Protein AF-A0AA36DSR5-F1 (afdb_monomer_lite)

Radius of gyration: 17.48 Å; chains: 1; bounding box: 38×32×53 Å

Sequence (166 aa):
MTHETSGTIFGYENLKGHHVIKYGSPFKEAVLNDILRAY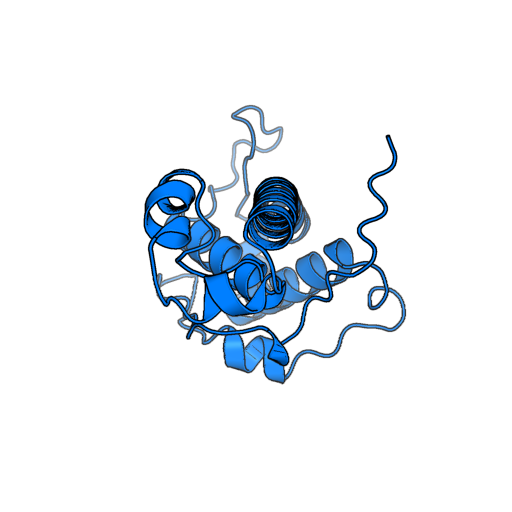APTNRVKHKTCLVITEFIRTVFKQICAPDPSDIWNYAYRTSNISRKQDLIDLPESLTITLTDFALDALDLGHYDLQGYRLDALRNSRDSFWLSLGESDEERDKKFNILLEKKSYWSSQIGICISEAL

pLDDT: mean 88.67, std 12.19, range [32.06, 97.5]

Organism: Cylicocyclus nassatus (NCBI:txid53992)

Foldseek 3Di:
DPPPPPDFAQALVLAPDFFWDDDDPQFAIDTLSVLRVPDDDDPVCRVPRLSSLLVSLLVNLLVGGPPHSCVCVLEALDPDPDDPCPRRHYDDPVVLVSSLLRRCSSRNLNDPCLDPVNLVVLLPDPDPVLVVQDDDPVSSVVSSVVSNVVSVVSSVSSSVSNRSSD

Secondary structure (DSSP, 8-state):
-----TT----GGG--S--EE--BTTB--EEHHHHHHH----TTTTT-HHHHHHHHHHHHHHHHB-S-GGGGGGEE--SSS--S-TTSEEPPHHHHHHHHHHHHHTTT---TT-SGGGHHHHHTS--HHHHTT-SSHHHHHHHHHHHHHHHHHHHHHHHHHHHHH-

Structure (mmCIF, N/CA/C/O backbone):
data_AF-A0AA36DSR5-F1
#
_entry.id   AF-A0AA36DSR5-F1
#
loop_
_atom_site.group_PDB
_atom_site.id
_atom_site.type_symbol
_atom_site.label_atom_id
_atom_site.label_alt_id
_atom_site.label_comp_id
_atom_site.label_asym_id
_atom_site.label_entity_id
_atom_site.label_seq_id
_atom_site.pdbx_PDB_ins_code
_atom_site.Cartn_x
_atom_site.Cartn_y
_atom_site.Cartn_z
_atom_site.occupancy
_atom_site.B_iso_or_equiv
_atom_site.auth_seq_id
_atom_site.auth_comp_id
_atom_site.auth_asym_id
_atom_site.auth_atom_id
_atom_site.pdbx_PDB_model_num
ATOM 1 N N . MET A 1 1 ? 14.579 19.969 -1.063 1.00 32.06 1 MET A N 1
ATOM 2 C CA . MET A 1 1 ? 14.060 19.359 -2.304 1.00 32.06 1 MET A CA 1
ATOM 3 C C . MET A 1 1 ? 12.613 18.983 -2.071 1.00 32.06 1 MET A C 1
ATOM 5 O O . MET A 1 1 ? 12.336 18.068 -1.310 1.00 32.06 1 MET A O 1
ATOM 9 N N . THR A 1 2 ? 11.693 19.749 -2.640 1.00 32.19 2 THR A N 1
ATOM 10 C CA . THR A 1 2 ? 10.273 19.404 -2.710 1.00 32.19 2 THR A CA 1
ATOM 11 C C . THR A 1 2 ? 10.127 18.262 -3.708 1.00 32.19 2 THR A C 1
ATOM 13 O O . THR A 1 2 ? 10.221 18.482 -4.912 1.00 32.19 2 THR A O 1
ATOM 16 N N . HIS A 1 3 ? 9.967 17.032 -3.220 1.00 40.22 3 HIS A N 1
ATOM 17 C CA . HIS A 1 3 ? 9.492 15.937 -4.059 1.00 40.22 3 HIS A CA 1
ATOM 18 C C . HIS A 1 3 ? 8.031 16.237 -4.401 1.00 40.22 3 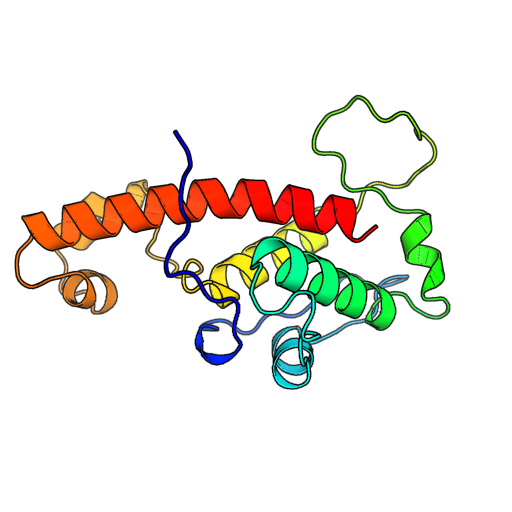HIS A C 1
ATOM 20 O O . HIS A 1 3 ? 7.124 15.881 -3.654 1.00 40.22 3 HIS A O 1
ATOM 26 N N . GLU A 1 4 ? 7.796 16.950 -5.501 1.00 37.56 4 GLU A N 1
ATOM 27 C CA . GLU A 1 4 ? 6.497 16.910 -6.160 1.00 37.56 4 GLU A CA 1
ATOM 28 C C . GLU A 1 4 ? 6.280 15.466 -6.619 1.00 37.56 4 GLU A C 1
ATOM 30 O O . GLU A 1 4 ? 6.853 15.005 -7.605 1.00 37.56 4 GLU A O 1
ATOM 35 N N . THR A 1 5 ? 5.479 14.714 -5.866 1.00 48.78 5 THR A N 1
ATOM 36 C CA . THR A 1 5 ? 4.990 13.377 -6.224 1.00 48.78 5 THR A CA 1
ATOM 37 C C . THR A 1 5 ? 3.919 13.477 -7.308 1.00 48.78 5 THR A C 1
ATOM 39 O O . THR A 1 5 ? 2.813 12.953 -7.192 1.00 48.78 5 THR A O 1
ATOM 42 N N . SER A 1 6 ? 4.251 14.162 -8.397 1.00 47.12 6 SER A N 1
ATOM 43 C CA . SER A 1 6 ? 3.446 14.195 -9.607 1.00 47.12 6 SER A CA 1
ATOM 44 C C . SER A 1 6 ? 3.384 12.773 -10.175 1.00 47.12 6 SER A C 1
ATOM 46 O O . SER A 1 6 ? 4.386 12.229 -10.647 1.00 47.12 6 SER A O 1
ATOM 48 N N . GLY A 1 7 ? 2.209 12.146 -10.082 1.00 62.25 7 GLY A N 1
ATOM 49 C CA . GLY A 1 7 ? 1.856 10.967 -10.878 1.00 62.25 7 GLY A CA 1
ATOM 50 C C . GLY A 1 7 ? 1.531 9.669 -10.137 1.00 62.25 7 GLY A C 1
ATOM 51 O O . GLY A 1 7 ? 1.245 8.692 -10.816 1.00 62.25 7 GLY A O 1
ATOM 52 N N . THR A 1 8 ? 1.547 9.612 -8.801 1.00 75.00 8 THR A N 1
ATOM 53 C CA . THR A 1 8 ? 1.111 8.399 -8.078 1.00 75.00 8 THR A CA 1
ATOM 54 C C . THR A 1 8 ? -0.291 8.601 -7.500 1.00 75.00 8 THR A C 1
ATOM 56 O O . THR A 1 8 ? -0.473 9.305 -6.503 1.00 75.00 8 THR A O 1
ATOM 59 N N . ILE A 1 9 ? -1.283 8.005 -8.163 1.00 88.75 9 ILE A N 1
ATOM 60 C CA . ILE A 1 9 ? -2.694 8.035 -7.765 1.00 88.75 9 ILE A CA 1
ATOM 61 C C . ILE A 1 9 ? -2.982 6.759 -6.976 1.00 88.75 9 ILE A C 1
ATOM 63 O O . ILE A 1 9 ? -2.631 5.675 -7.421 1.00 88.75 9 ILE A O 1
ATOM 67 N N . PHE A 1 10 ? -3.590 6.895 -5.800 1.00 93.81 10 PHE A N 1
ATOM 68 C CA . PHE A 1 10 ? -4.062 5.754 -5.019 1.00 93.81 10 PHE A CA 1
ATOM 69 C C . PHE A 1 10 ? -5.407 5.288 -5.579 1.00 93.81 10 PHE A C 1
ATOM 71 O O . PHE A 1 10 ? -6.365 6.066 -5.557 1.00 93.81 10 PHE A O 1
ATOM 78 N N . GLY A 1 11 ? -5.481 4.056 -6.079 1.00 94.12 11 GLY A N 1
ATOM 79 C CA . GLY A 1 11 ? -6.639 3.597 -6.841 1.00 94.12 11 GLY A CA 1
ATOM 80 C C . GLY A 1 11 ? -6.781 2.081 -6.913 1.00 94.12 11 GLY A C 1
ATOM 81 O O . GLY A 1 11 ? -5.816 1.331 -6.772 1.00 94.12 11 GLY A O 1
ATOM 82 N N . TYR A 1 12 ? -8.021 1.635 -7.119 1.00 94.19 12 TYR A N 1
ATOM 83 C CA . TYR A 1 12 ? -8.374 0.217 -7.241 1.00 94.19 12 TYR A CA 1
ATOM 84 C C . TYR A 1 12 ? -7.783 -0.405 -8.514 1.00 94.19 12 TYR A C 1
ATOM 86 O O . TYR A 1 12 ? -7.383 -1.564 -8.517 1.00 94.19 12 TYR A O 1
ATOM 94 N N . GLU A 1 13 ? -7.704 0.376 -9.587 1.00 93.50 13 GLU A N 1
ATOM 95 C CA . GLU A 1 13 ? -7.166 -0.004 -10.892 1.00 93.50 13 GLU A CA 1
ATOM 96 C C . GLU A 1 13 ? -5.687 -0.407 -10.865 1.00 93.50 13 GLU A C 1
ATOM 98 O O . GLU A 1 13 ? -5.237 -1.110 -11.767 1.00 93.50 13 GLU A O 1
ATOM 103 N N . ASN A 1 14 ? -4.953 0.002 -9.829 1.00 93.88 14 ASN A N 1
ATOM 104 C CA . ASN A 1 14 ? -3.540 -0.327 -9.663 1.00 93.88 14 ASN A CA 1
ATOM 105 C C . ASN A 1 14 ? -3.317 -1.677 -8.971 1.00 93.88 14 ASN A C 1
ATOM 107 O O . ASN A 1 14 ? -2.210 -2.208 -9.028 1.00 93.88 14 ASN A O 1
ATOM 111 N N . LEU A 1 15 ? -4.344 -2.228 -8.311 1.00 93.56 15 LEU A N 1
ATOM 112 C CA . LEU A 1 15 ? -4.213 -3.451 -7.524 1.00 93.56 15 LEU A CA 1
ATOM 113 C C . LEU A 1 15 ? -3.888 -4.652 -8.418 1.00 93.56 15 LEU A C 1
ATOM 115 O O . LEU A 1 15 ? -4.650 -4.998 -9.323 1.00 93.56 15 LEU A O 1
ATOM 119 N N . LYS A 1 16 ? -2.784 -5.334 -8.108 1.00 87.56 16 LYS A N 1
ATOM 120 C CA . LYS A 1 16 ? -2.339 -6.573 -8.767 1.00 87.56 16 LYS A CA 1
ATOM 121 C C . LYS A 1 16 ? -2.546 -7.792 -7.871 1.00 87.56 16 LYS A C 1
ATOM 123 O O . LYS A 1 16 ? -2.659 -8.910 -8.371 1.00 87.56 16 LYS A O 1
ATOM 128 N N . GLY A 1 17 ? -2.595 -7.584 -6.557 1.00 89.31 17 GLY A N 1
ATOM 129 C CA . GLY A 1 17 ? -2.788 -8.611 -5.542 1.00 89.31 17 GLY A CA 1
ATOM 130 C C . GLY A 1 17 ? -4.207 -8.668 -4.977 1.00 89.31 17 GLY A C 1
ATOM 131 O O . GLY A 1 17 ? -4.998 -7.725 -5.066 1.00 89.31 17 GLY A O 1
ATOM 132 N N . HIS A 1 18 ? -4.516 -9.798 -4.343 1.00 92.56 18 HIS A N 1
ATOM 133 C CA . HIS A 1 18 ? -5.690 -9.951 -3.491 1.00 92.56 18 HIS A CA 1
ATOM 134 C C . HIS A 1 18 ? -5.262 -9.812 -2.029 1.00 92.56 18 HIS A C 1
ATOM 136 O O . HIS A 1 18 ? -4.541 -10.662 -1.507 1.00 92.56 18 HIS A O 1
ATOM 142 N N . HIS A 1 19 ? -5.694 -8.734 -1.379 1.00 94.50 19 HIS A N 1
ATOM 143 C CA . HIS A 1 19 ? -5.243 -8.348 -0.046 1.00 94.50 19 HIS A CA 1
ATOM 144 C C . HIS A 1 19 ? -6.357 -8.569 0.972 1.00 94.50 19 HIS A C 1
ATOM 146 O O . HIS A 1 19 ? -7.443 -7.992 0.865 1.00 94.50 19 HIS A O 1
ATOM 152 N N . VAL A 1 20 ? -6.086 -9.405 1.975 1.00 94.62 20 VAL A N 1
ATOM 153 C CA . VAL A 1 20 ? -7.066 -9.793 2.996 1.00 94.62 20 VAL A CA 1
ATOM 154 C C . VAL A 1 20 ? -6.458 -9.644 4.380 1.00 94.62 20 VAL A C 1
ATOM 156 O O . VAL A 1 20 ? -5.374 -10.155 4.650 1.00 94.62 20 VAL A O 1
ATOM 159 N N . ILE A 1 21 ? -7.184 -8.988 5.277 1.00 92.88 21 ILE A N 1
ATOM 160 C CA . ILE A 1 21 ? -6.857 -8.953 6.700 1.00 92.88 21 ILE A CA 1
ATOM 161 C C . ILE A 1 21 ? -7.400 -10.225 7.339 1.00 92.88 21 ILE A C 1
ATOM 163 O O . ILE A 1 21 ? -8.603 -10.459 7.299 1.00 92.88 21 ILE A O 1
ATOM 167 N N . LYS A 1 22 ? -6.526 -11.028 7.954 1.00 87.31 22 LYS A N 1
ATOM 168 C CA . LYS A 1 22 ? -6.886 -12.233 8.720 1.00 87.31 22 LYS A CA 1
ATOM 169 C C . LYS A 1 22 ? -6.086 -12.270 10.016 1.00 87.31 22 LYS A C 1
ATOM 171 O O . LYS A 1 22 ? -4.983 -12.803 10.042 1.00 87.31 22 LYS A O 1
ATOM 176 N N . TYR A 1 23 ? -6.617 -11.653 11.069 1.00 81.94 23 TYR A N 1
ATOM 177 C CA . TYR A 1 23 ? -5.908 -11.545 12.350 1.00 81.94 23 TYR A CA 1
ATOM 178 C C . TYR A 1 23 ? -6.685 -12.142 13.530 1.00 81.94 23 TYR A C 1
ATOM 180 O O . TYR A 1 23 ? -6.093 -12.780 14.395 1.00 81.94 23 TYR A O 1
ATOM 188 N N . GLY A 1 24 ? -8.014 -12.001 13.537 1.00 81.38 24 GLY A N 1
ATOM 189 C CA . GLY A 1 24 ? -8.848 -12.415 14.663 1.00 81.38 24 GLY A CA 1
ATOM 190 C C . GLY A 1 24 ? -9.076 -11.272 15.652 1.00 81.38 24 GLY A C 1
ATOM 191 O O . GLY A 1 24 ? -8.577 -10.163 15.471 1.00 81.38 24 GLY A O 1
ATOM 192 N N . SER A 1 25 ? -9.882 -11.536 16.683 1.00 79.81 25 SER A N 1
ATOM 193 C CA . SER A 1 25 ? -10.385 -10.513 17.613 1.00 79.81 25 SER A CA 1
ATOM 194 C C . SER A 1 25 ? -9.279 -9.574 18.137 1.00 79.81 25 SER A C 1
ATOM 196 O O . SER A 1 25 ? -8.246 -10.073 18.583 1.00 79.81 25 SER A O 1
ATOM 198 N N . PRO A 1 26 ? -9.483 -8.239 18.135 1.00 88.12 26 PRO A N 1
ATOM 199 C CA . PRO A 1 26 ? -10.719 -7.524 17.777 1.00 88.12 26 PRO A CA 1
ATOM 200 C C . PRO A 1 26 ? -10.867 -7.224 16.273 1.00 88.12 26 PRO A C 1
ATOM 202 O O . PRO A 1 26 ? -11.829 -6.577 15.867 1.00 88.12 26 PRO A O 1
ATOM 205 N N . PHE A 1 27 ? -9.929 -7.670 15.434 1.00 92.75 27 PHE A N 1
ATOM 206 C CA . PHE A 1 27 ? -9.926 -7.411 13.996 1.00 92.75 27 PHE A CA 1
ATOM 207 C C . PHE A 1 27 ? -10.606 -8.555 13.234 1.00 92.75 27 PHE A C 1
ATOM 209 O O . PHE A 1 27 ? -10.033 -9.633 13.034 1.00 92.75 27 PHE A O 1
ATOM 216 N N . LYS A 1 28 ? -11.839 -8.338 12.775 1.00 93.38 28 LYS A N 1
ATOM 217 C CA . LYS A 1 28 ? -12.505 -9.301 11.891 1.00 93.38 28 LYS A CA 1
ATOM 218 C C . LYS A 1 28 ? -11.855 -9.332 10.509 1.00 93.38 28 LYS A C 1
ATOM 220 O O . LYS A 1 28 ? -11.206 -8.380 10.076 1.00 93.38 28 LYS A O 1
ATOM 225 N N . GLU A 1 29 ? -12.072 -10.443 9.815 1.00 94.19 29 GLU A N 1
ATOM 226 C CA . GLU A 1 29 ? -11.607 -10.622 8.445 1.00 94.19 29 GLU A CA 1
ATOM 227 C C . GLU A 1 29 ? -12.241 -9.596 7.496 1.00 94.19 29 GLU A C 1
ATOM 229 O O . GLU A 1 29 ? -13.437 -9.304 7.588 1.00 94.19 29 GLU A O 1
ATOM 234 N N . ALA A 1 30 ? -11.432 -9.048 6.588 1.00 94.88 30 ALA A N 1
ATOM 235 C CA . ALA A 1 30 ? -11.893 -8.122 5.561 1.00 94.88 30 ALA A CA 1
ATOM 236 C C . ALA A 1 30 ? -11.024 -8.177 4.302 1.00 94.88 30 ALA A C 1
ATOM 238 O O . ALA A 1 30 ? -9.799 -8.275 4.378 1.00 94.88 30 ALA A O 1
ATOM 239 N N . VAL A 1 31 ? -11.670 -8.056 3.143 1.00 96.69 31 VAL A N 1
ATOM 240 C CA . VAL A 1 31 ? -11.019 -7.991 1.830 1.00 96.69 31 VAL A CA 1
ATOM 241 C C . VAL A 1 31 ? -10.783 -6.524 1.471 1.00 96.69 31 VAL A C 1
ATOM 243 O O . VAL A 1 31 ? -11.725 -5.786 1.188 1.00 96.69 31 VAL A O 1
ATOM 246 N N . LEU A 1 32 ? -9.524 -6.082 1.473 1.00 97.44 32 LEU A N 1
ATOM 247 C CA . LEU A 1 32 ? -9.170 -4.672 1.260 1.00 97.44 32 LEU A CA 1
ATOM 248 C C . LEU A 1 32 ? -9.516 -4.186 -0.151 1.00 97.44 32 LEU A C 1
ATOM 250 O O . LEU A 1 32 ? -9.922 -3.036 -0.320 1.00 97.44 32 LEU A O 1
ATOM 254 N N . ASN A 1 33 ? -9.418 -5.070 -1.150 1.00 97.06 33 ASN A N 1
ATOM 255 C CA . ASN A 1 33 ? -9.809 -4.781 -2.530 1.00 97.06 33 ASN A CA 1
ATOM 256 C C . ASN A 1 33 ? -11.273 -4.322 -2.617 1.00 97.06 33 ASN A C 1
ATOM 258 O O . ASN A 1 33 ? -11.563 -3.336 -3.293 1.00 97.06 33 ASN A O 1
ATOM 262 N N . ASP A 1 34 ? -12.181 -5.001 -1.911 1.00 96.88 34 ASP A N 1
ATOM 263 C CA . ASP A 1 34 ? -13.613 -4.687 -1.938 1.00 96.88 34 ASP A CA 1
ATOM 264 C C . ASP A 1 34 ? -13.904 -3.359 -1.233 1.00 96.88 34 ASP A C 1
ATOM 266 O O . ASP A 1 34 ? -14.701 -2.554 -1.721 1.00 96.88 34 ASP A O 1
ATOM 270 N N . ILE A 1 35 ? -13.200 -3.087 -0.127 1.00 97.00 35 ILE A N 1
ATOM 271 C CA . ILE A 1 35 ? -13.305 -1.808 0.582 1.00 97.00 35 ILE A CA 1
ATOM 272 C C . ILE A 1 35 ? -12.836 -0.666 -0.324 1.00 97.00 35 ILE A C 1
ATOM 274 O O . ILE A 1 35 ? -13.530 0.343 -0.422 1.00 97.00 35 ILE A O 1
ATOM 278 N N . LEU A 1 36 ? -11.700 -0.814 -1.019 1.00 97.19 36 LEU A N 1
ATOM 279 C CA . LEU A 1 36 ? -11.193 0.230 -1.918 1.00 97.19 36 LEU A CA 1
ATOM 280 C C . LEU A 1 36 ? -12.088 0.427 -3.134 1.00 97.19 36 LEU A C 1
ATOM 282 O O . LEU A 1 36 ? -12.334 1.563 -3.526 1.00 97.19 36 LEU A O 1
ATOM 286 N N . ARG A 1 37 ? -12.638 -0.655 -3.687 1.00 96.06 37 ARG A N 1
ATOM 287 C CA . ARG A 1 37 ? -13.593 -0.580 -4.796 1.00 96.06 37 ARG A CA 1
ATOM 288 C C . ARG A 1 37 ? -14.839 0.235 -4.444 1.00 96.06 37 ARG A C 1
ATOM 290 O O . ARG A 1 37 ? -15.383 0.915 -5.309 1.00 96.06 37 ARG A O 1
ATOM 297 N N . ALA A 1 38 ? -15.299 0.147 -3.197 1.00 95.25 38 ALA A N 1
ATOM 298 C CA . ALA A 1 38 ? -16.454 0.890 -2.695 1.00 95.25 38 ALA A CA 1
ATOM 299 C C . ALA A 1 38 ? -16.097 2.281 -2.134 1.00 95.25 38 ALA A C 1
ATOM 301 O O . ALA A 1 38 ? -16.992 3.077 -1.844 1.00 95.25 38 ALA A O 1
ATOM 302 N N . TYR A 1 39 ? -14.811 2.579 -1.948 1.00 94.94 39 TYR A N 1
ATOM 303 C CA . TYR A 1 39 ? -14.354 3.807 -1.316 1.00 94.94 39 TYR A CA 1
ATOM 304 C C . TYR A 1 39 ? -14.357 4.983 -2.297 1.00 94.94 39 TYR A C 1
ATOM 306 O O . TYR A 1 39 ? -13.775 4.926 -3.378 1.00 94.94 39 TYR A O 1
ATOM 314 N N . ALA A 1 40 ? -14.972 6.090 -1.880 1.00 90.81 40 ALA A N 1
ATOM 315 C CA . ALA A 1 40 ? -14.982 7.343 -2.621 1.00 90.81 40 ALA A CA 1
ATOM 316 C C . ALA A 1 40 ? -14.346 8.451 -1.762 1.00 90.81 40 ALA A C 1
ATOM 318 O O . ALA A 1 40 ? -14.949 8.860 -0.765 1.00 90.81 40 ALA A O 1
ATOM 319 N N . PRO A 1 41 ? -13.151 8.961 -2.118 1.00 89.00 41 PRO A N 1
ATOM 320 C CA . PRO A 1 41 ? -12.504 10.011 -1.344 1.00 89.00 41 PRO A CA 1
ATOM 321 C C . PRO A 1 41 ? -13.290 11.323 -1.420 1.00 89.00 41 PRO A C 1
ATOM 323 O O . PRO A 1 41 ? -13.802 11.715 -2.474 1.00 89.00 41 PRO A O 1
ATOM 326 N N . THR A 1 42 ? -13.334 12.061 -0.311 1.00 88.19 42 THR A N 1
ATOM 327 C CA . THR A 1 42 ? -13.986 13.376 -0.286 1.00 88.19 42 THR A CA 1
ATOM 328 C C . THR A 1 42 ? -13.258 14.394 -1.172 1.00 88.19 42 THR A C 1
ATOM 330 O O . THR A 1 42 ? -12.040 14.339 -1.366 1.00 88.19 42 THR A O 1
ATOM 333 N N . ASN A 1 43 ? -13.983 15.411 -1.659 1.00 84.56 43 ASN A N 1
ATOM 334 C CA . ASN A 1 43 ? -13.400 16.497 -2.464 1.00 84.56 43 ASN A CA 1
ATOM 335 C C . ASN A 1 43 ? -12.225 17.210 -1.775 1.00 84.56 43 ASN A C 1
ATOM 337 O O . ASN A 1 43 ? -11.346 17.739 -2.451 1.00 84.56 43 ASN A O 1
ATOM 341 N N . ARG A 1 44 ? -12.202 17.214 -0.437 1.00 82.25 44 ARG A N 1
ATOM 342 C CA . ARG A 1 44 ? -11.145 17.834 0.365 1.00 82.25 44 ARG A CA 1
ATOM 343 C C . ARG A 1 44 ? -9.826 17.061 0.299 1.00 82.25 44 ARG A C 1
ATOM 345 O O . ARG A 1 44 ? -8.768 17.686 0.370 1.00 82.25 44 ARG A O 1
ATOM 352 N N . VAL A 1 45 ? -9.882 15.733 0.198 1.00 85.56 45 VAL A N 1
ATOM 353 C CA . VAL A 1 45 ? -8.692 14.872 0.278 1.00 85.56 45 VAL A CA 1
ATOM 354 C C . VAL A 1 45 ? -8.261 14.308 -1.066 1.00 85.56 45 VAL A C 1
ATOM 356 O O . VAL A 1 45 ? -7.080 14.028 -1.218 1.00 85.56 45 VAL A O 1
ATOM 359 N N . LYS A 1 46 ? -9.165 14.184 -2.050 1.00 84.94 46 LYS A N 1
ATOM 360 C CA . LYS A 1 46 ? -8.936 13.444 -3.309 1.00 84.94 46 LYS A CA 1
ATOM 361 C C . LYS A 1 46 ? -7.708 13.870 -4.125 1.00 84.94 46 LYS A C 1
ATOM 363 O O . LYS A 1 46 ? -7.239 13.113 -4.961 1.00 84.94 46 LYS A O 1
ATOM 368 N N . HIS A 1 47 ? -7.187 15.074 -3.891 1.00 84.44 47 HIS A N 1
ATOM 369 C CA . HIS A 1 47 ? -5.998 15.611 -4.564 1.00 84.44 47 HIS A CA 1
ATOM 370 C C . HIS A 1 47 ? -4.696 15.426 -3.768 1.00 84.44 47 HIS A C 1
ATOM 372 O O . HIS A 1 47 ? -3.641 15.876 -4.203 1.00 84.44 47 HIS A O 1
ATOM 378 N N . LYS A 1 48 ? -4.760 14.822 -2.578 1.00 90.19 48 LYS A N 1
ATOM 379 C CA . LYS A 1 48 ? -3.635 14.648 -1.658 1.00 90.19 48 LYS A CA 1
ATOM 380 C C . LYS A 1 48 ? -3.508 13.171 -1.311 1.00 90.19 48 LYS A C 1
ATOM 382 O O . LYS A 1 48 ? -4.166 12.704 -0.386 1.00 90.19 48 LYS A O 1
ATOM 387 N N . THR A 1 49 ? -2.644 12.456 -2.027 1.00 92.62 49 THR A N 1
ATOM 388 C CA . THR A 1 49 ? -2.497 10.995 -1.925 1.00 92.62 49 THR A CA 1
ATOM 389 C C . THR A 1 49 ? -2.331 10.504 -0.481 1.00 92.62 49 THR A C 1
ATOM 391 O O . THR A 1 49 ? -3.067 9.611 -0.079 1.00 92.62 49 THR A O 1
ATOM 394 N N . CYS A 1 50 ? -1.487 11.138 0.350 1.00 92.94 50 CYS A N 1
ATOM 395 C CA . CYS A 1 50 ? -1.379 10.761 1.769 1.00 92.94 50 CYS A CA 1
ATOM 396 C C . CYS A 1 50 ? -2.712 10.888 2.521 1.00 92.94 50 CYS A C 1
ATOM 398 O O . CYS A 1 50 ? -3.084 9.979 3.246 1.00 92.94 50 CYS A O 1
ATOM 400 N N . LEU A 1 51 ? -3.480 11.967 2.316 1.00 93.62 51 LEU A N 1
ATOM 401 C CA . LEU A 1 51 ? -4.776 12.120 2.990 1.00 93.62 51 LEU A CA 1
ATOM 402 C C . LEU A 1 51 ? -5.798 11.084 2.517 1.00 93.62 51 LEU A C 1
ATOM 404 O O . LEU A 1 51 ? -6.591 10.616 3.331 1.00 93.62 51 LEU A O 1
ATOM 408 N N . VAL A 1 52 ? -5.773 10.724 1.229 1.00 95.62 52 VAL A N 1
ATOM 409 C CA . VAL A 1 52 ? -6.612 9.648 0.681 1.00 95.62 52 VAL A CA 1
ATOM 410 C C . VAL A 1 52 ? -6.283 8.324 1.365 1.00 95.62 52 VAL A C 1
ATOM 412 O O . VAL A 1 52 ? -7.204 7.653 1.823 1.00 95.62 52 VAL A O 1
ATOM 415 N N . ILE A 1 53 ? -4.994 7.985 1.479 1.00 97.00 53 ILE A N 1
ATOM 416 C CA . ILE A 1 53 ? -4.519 6.768 2.152 1.00 97.00 53 ILE A CA 1
ATOM 417 C C . ILE A 1 53 ? -4.925 6.785 3.628 1.00 97.00 53 ILE A C 1
ATOM 419 O O . ILE A 1 53 ? -5.530 5.827 4.099 1.00 97.00 53 ILE A O 1
ATOM 423 N N . THR A 1 54 ? -4.667 7.875 4.357 1.00 96.56 54 THR A N 1
ATOM 424 C CA . THR A 1 54 ? -5.036 7.995 5.775 1.00 96.56 54 THR A CA 1
ATOM 425 C C . THR A 1 54 ? -6.548 7.835 5.982 1.00 96.56 54 THR A C 1
ATOM 427 O O . THR A 1 54 ? -6.980 7.107 6.873 1.00 96.56 54 THR A O 1
ATOM 430 N N . GLU A 1 55 ? -7.388 8.487 5.170 1.00 95.94 55 GLU A N 1
ATOM 431 C CA . GLU A 1 55 ? -8.852 8.364 5.272 1.00 95.94 55 GLU A CA 1
ATOM 432 C C . GLU A 1 55 ? -9.353 6.959 4.893 1.00 95.94 55 GLU A C 1
ATOM 434 O O . GLU A 1 55 ? -10.243 6.416 5.559 1.00 95.94 55 GLU A O 1
ATOM 439 N N . PHE A 1 56 ? -8.734 6.330 3.892 1.00 97.38 56 PHE A N 1
ATOM 440 C CA . PHE A 1 56 ? -9.009 4.941 3.544 1.00 97.38 56 PHE A CA 1
ATOM 441 C C . PHE A 1 56 ? -8.659 3.994 4.701 1.00 97.38 56 PHE A C 1
ATOM 443 O O . PHE A 1 56 ? -9.494 3.194 5.113 1.00 97.38 56 PHE A O 1
ATOM 450 N N . ILE A 1 57 ? -7.470 4.120 5.295 1.00 97.50 57 ILE A N 1
ATOM 451 C CA . ILE A 1 57 ? -7.042 3.274 6.418 1.00 97.50 57 ILE A CA 1
ATOM 452 C C . ILE A 1 57 ? -7.958 3.474 7.634 1.00 97.50 57 ILE A C 1
ATOM 454 O O . ILE A 1 57 ? -8.355 2.496 8.265 1.00 97.50 57 ILE A O 1
ATOM 458 N N . ARG A 1 58 ? -8.407 4.707 7.918 1.00 95.94 58 ARG A N 1
ATOM 459 C CA . ARG A 1 58 ? -9.446 4.957 8.939 1.00 95.94 58 ARG A CA 1
ATOM 460 C C . ARG A 1 58 ? -10.741 4.206 8.640 1.00 95.94 58 ARG A C 1
ATOM 462 O O . ARG A 1 58 ? -11.376 3.687 9.555 1.00 95.94 58 ARG A O 1
ATOM 469 N N . THR A 1 59 ? -11.151 4.171 7.374 1.00 95.69 59 THR A N 1
ATOM 470 C CA . THR A 1 59 ? -12.324 3.402 6.932 1.00 95.69 59 THR A CA 1
ATOM 471 C C . THR A 1 59 ? -12.125 1.913 7.183 1.00 95.69 59 THR A C 1
ATOM 473 O O . THR A 1 59 ? -13.015 1.276 7.741 1.00 95.69 59 THR A O 1
ATOM 476 N N . VAL A 1 60 ? -10.949 1.377 6.846 1.00 96.69 60 VAL A N 1
ATOM 477 C CA . VAL A 1 60 ? -10.593 -0.021 7.115 1.00 96.69 60 VAL A CA 1
ATOM 478 C C . VAL A 1 60 ? -10.668 -0.317 8.607 1.00 96.69 60 VAL A C 1
ATOM 480 O O . VAL A 1 60 ? -11.396 -1.228 8.983 1.00 96.69 60 VAL A O 1
ATOM 483 N N . PHE A 1 61 ? -10.012 0.469 9.466 1.00 96.00 61 PHE A N 1
ATOM 484 C CA . PHE A 1 61 ? -10.034 0.253 10.915 1.00 96.00 61 PHE A CA 1
ATOM 485 C C . PHE A 1 61 ? -11.445 0.244 11.499 1.00 96.00 61 PHE A C 1
ATOM 487 O O . PHE A 1 61 ? -11.800 -0.685 12.220 1.00 96.00 61 PHE A O 1
ATOM 494 N N . LYS A 1 62 ? -12.289 1.208 11.112 1.00 93.31 62 LYS A N 1
ATOM 495 C CA . LYS A 1 62 ? -13.700 1.233 11.527 1.00 93.31 62 LYS A CA 1
ATOM 496 C C . LYS A 1 62 ? -14.476 -0.002 11.086 1.00 93.31 62 LYS A C 1
ATOM 498 O O . LYS A 1 62 ? -15.439 -0.380 11.744 1.00 93.31 62 LYS A O 1
ATOM 503 N N . GLN A 1 63 ? -14.107 -0.585 9.947 1.00 93.38 63 GLN A N 1
ATOM 504 C CA . GLN A 1 63 ? -14.748 -1.792 9.455 1.00 93.38 63 GLN A CA 1
ATOM 505 C C . GLN A 1 63 ? -14.224 -3.039 10.146 1.00 93.38 63 GLN A C 1
ATOM 507 O O . GLN A 1 63 ? -15.042 -3.899 10.426 1.00 93.38 63 GLN A O 1
ATOM 512 N N . ILE A 1 64 ? -12.921 -3.169 10.404 1.00 94.06 64 ILE A N 1
ATOM 513 C CA . ILE A 1 64 ? -12.340 -4.406 10.945 1.00 94.06 64 ILE A CA 1
ATOM 514 C C . ILE A 1 64 ? -12.421 -4.499 12.469 1.00 94.06 64 ILE A C 1
ATOM 516 O O . ILE A 1 64 ? -12.492 -5.611 12.978 1.00 94.06 64 ILE A O 1
ATOM 520 N N . CYS A 1 65 ? -12.437 -3.385 13.203 1.00 93.19 65 CYS A N 1
ATOM 521 C CA . CYS A 1 65 ? -12.595 -3.407 14.657 1.00 93.19 65 CYS A CA 1
ATOM 522 C C . CYS A 1 65 ? -14.048 -3.727 15.021 1.00 93.19 65 CYS A C 1
ATOM 524 O O . CYS A 1 65 ? -14.962 -2.962 14.712 1.00 93.19 65 CYS A O 1
ATOM 526 N N . ALA A 1 66 ? -14.260 -4.889 15.636 1.00 85.25 66 ALA A N 1
ATOM 527 C CA . ALA A 1 66 ? -15.570 -5.377 16.041 1.00 85.25 66 ALA A CA 1
ATOM 528 C C . ALA A 1 66 ? -15.493 -6.068 17.418 1.00 85.25 66 ALA A C 1
ATOM 530 O O . ALA A 1 66 ? -14.513 -6.765 17.689 1.00 85.25 66 ALA A O 1
ATOM 531 N N . PRO A 1 67 ? -16.536 -5.948 18.264 1.00 84.69 67 PRO A N 1
ATOM 532 C CA . PRO A 1 67 ? -17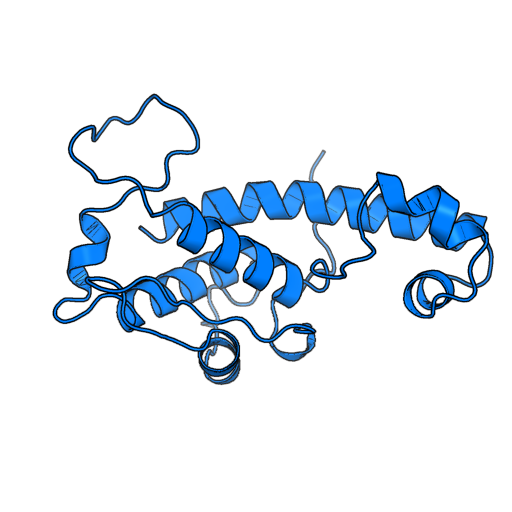.833 -5.323 17.985 1.00 84.69 67 PRO A CA 1
ATOM 533 C C . PRO A 1 67 ? -17.829 -3.788 18.032 1.00 84.69 67 PRO A C 1
ATOM 535 O O . PRO A 1 67 ? -18.752 -3.190 17.483 1.00 84.69 67 PRO A O 1
ATOM 538 N N . ASP A 1 68 ? -16.818 -3.163 18.641 1.00 90.25 68 ASP A N 1
ATOM 539 C CA . ASP A 1 68 ? -16.736 -1.709 18.786 1.00 90.25 68 ASP A CA 1
ATOM 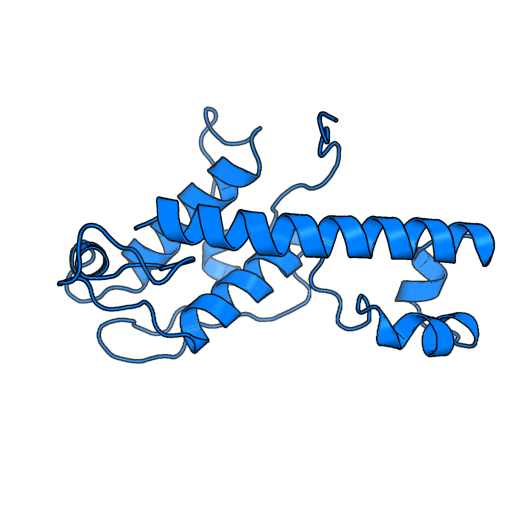540 C C . ASP A 1 68 ? -15.619 -1.113 17.904 1.00 90.25 68 ASP A C 1
ATOM 542 O O . ASP A 1 68 ? -14.435 -1.360 18.146 1.00 90.25 68 ASP A O 1
ATOM 546 N N . PRO A 1 69 ? -15.951 -0.290 16.893 1.00 90.62 69 PRO A N 1
ATOM 547 C CA . PRO A 1 69 ? -14.961 0.442 16.110 1.00 90.62 69 PRO A CA 1
ATOM 548 C C . PRO A 1 69 ? -14.035 1.334 16.946 1.00 90.62 69 PRO A C 1
ATOM 550 O O . PRO A 1 69 ? -12.924 1.617 16.504 1.00 90.62 69 PRO A O 1
ATOM 553 N N . SER A 1 70 ? -14.470 1.787 18.128 1.00 91.31 70 SER A N 1
ATOM 554 C CA . SER A 1 70 ? -13.655 2.596 19.039 1.00 91.31 70 SER A CA 1
ATOM 555 C C . SER A 1 70 ? -12.501 1.819 19.676 1.00 91.31 70 SER A C 1
ATOM 557 O O . SER A 1 70 ? -11.555 2.451 20.147 1.00 91.31 70 SER A O 1
ATOM 559 N N . ASP A 1 71 ? -12.496 0.481 19.612 1.00 91.69 71 ASP A N 1
ATOM 560 C CA . ASP A 1 71 ? -11.382 -0.342 20.103 1.00 91.69 71 ASP A CA 1
ATOM 561 C C . ASP A 1 71 ? -10.058 -0.017 19.403 1.00 91.69 71 ASP A C 1
ATOM 563 O O . ASP A 1 71 ? -8.991 -0.199 19.994 1.00 91.69 71 ASP A O 1
ATOM 567 N N . ILE A 1 72 ? -10.106 0.516 18.174 1.00 92.56 72 ILE A N 1
ATOM 568 C CA . ILE A 1 72 ? -8.907 0.958 17.457 1.00 92.56 72 ILE A CA 1
ATOM 569 C C . ILE A 1 72 ? -8.127 2.036 18.227 1.00 92.56 72 ILE A C 1
ATOM 571 O O . ILE A 1 72 ? -6.906 2.092 18.125 1.00 92.56 72 ILE A O 1
ATOM 575 N N . TRP A 1 73 ? -8.794 2.854 19.050 1.00 91.25 73 TRP A N 1
ATOM 576 C CA . TRP A 1 73 ? -8.151 3.927 19.819 1.00 91.25 73 TRP A CA 1
ATOM 577 C C . TRP A 1 73 ? -7.241 3.418 20.939 1.00 91.25 73 TRP A C 1
ATOM 579 O O . TRP A 1 73 ? -6.457 4.193 21.488 1.00 91.25 73 TRP A O 1
ATOM 589 N N . ASN A 1 74 ? -7.323 2.124 21.262 1.00 91.50 74 ASN A N 1
ATOM 590 C CA . ASN A 1 74 ? -6.409 1.459 22.188 1.00 91.50 74 ASN A CA 1
ATOM 591 C C . ASN A 1 74 ? -5.090 1.047 21.517 1.00 91.50 74 ASN A C 1
ATOM 593 O O . ASN A 1 74 ? -4.192 0.561 22.206 1.00 91.50 74 ASN A O 1
ATOM 597 N N . TYR A 1 75 ? -4.963 1.243 20.200 1.00 92.25 75 TYR A N 1
ATOM 598 C CA . TYR A 1 75 ? -3.786 0.868 19.430 1.00 92.25 75 TYR A CA 1
ATOM 599 C C . TYR A 1 75 ? -2.924 2.068 19.029 1.00 92.25 75 TYR A C 1
ATOM 601 O O . TYR A 1 75 ? -3.386 3.202 18.909 1.00 92.25 75 TYR A O 1
ATOM 609 N N . ALA A 1 76 ? -1.643 1.803 18.790 1.00 90.81 76 ALA A N 1
ATOM 610 C CA . ALA A 1 76 ? -0.680 2.745 18.242 1.00 90.81 76 ALA A CA 1
ATOM 611 C C . ALA A 1 76 ? 0.148 2.093 17.127 1.00 90.81 76 ALA A C 1
ATOM 613 O O . ALA A 1 76 ? 0.417 0.894 17.148 1.00 90.81 76 ALA A O 1
ATOM 614 N N . TYR A 1 77 ? 0.615 2.906 16.179 1.00 88.94 77 TYR A N 1
ATOM 615 C CA . TYR A 1 77 ? 1.667 2.523 15.242 1.00 88.94 77 TYR A CA 1
ATOM 616 C C . TYR A 1 77 ? 2.927 3.309 15.584 1.00 88.94 77 TYR A C 1
ATOM 618 O O . TYR A 1 77 ? 3.050 4.495 15.273 1.00 88.94 77 TYR A O 1
ATOM 626 N N . ARG A 1 78 ? 3.851 2.666 16.296 1.00 81.19 78 ARG A N 1
ATOM 627 C CA . ARG A 1 78 ? 5.066 3.315 16.786 1.00 81.19 78 ARG A CA 1
ATOM 628 C C . ARG A 1 78 ? 6.176 3.173 15.751 1.00 81.19 78 ARG A C 1
ATOM 630 O O . ARG A 1 78 ? 6.790 2.125 15.618 1.00 81.19 78 ARG A O 1
ATOM 637 N N . THR A 1 79 ? 6.477 4.262 15.050 1.00 68.38 79 THR A N 1
ATOM 638 C CA . THR A 1 79 ? 7.666 4.354 14.183 1.00 68.38 79 THR A CA 1
ATOM 639 C C . THR A 1 79 ? 8.961 4.563 14.978 1.00 68.38 79 THR A C 1
ATOM 641 O O . THR A 1 79 ? 10.052 4.417 14.434 1.00 68.38 79 THR A O 1
ATOM 644 N N . SER A 1 80 ? 8.859 4.888 16.274 1.00 65.75 80 SER A N 1
ATOM 645 C CA . SER A 1 80 ? 9.982 4.966 17.214 1.00 65.75 80 SER A CA 1
ATOM 646 C C . SER A 1 80 ? 9.561 4.492 18.609 1.00 65.75 80 SER A C 1
ATOM 648 O O . SER A 1 80 ? 8.401 4.645 18.994 1.00 65.75 80 SER A O 1
ATOM 650 N N . ASN A 1 81 ? 10.511 3.989 19.404 1.00 56.03 81 ASN A N 1
ATOM 651 C CA . ASN A 1 81 ? 10.265 3.485 20.765 1.00 56.03 81 ASN A CA 1
ATOM 652 C C . ASN A 1 81 ? 9.878 4.573 21.792 1.00 56.03 81 ASN A C 1
ATOM 654 O O . ASN A 1 81 ? 9.701 4.271 22.970 1.00 56.03 81 ASN A O 1
ATOM 658 N N . ILE A 1 82 ? 9.742 5.838 21.380 1.00 58.69 82 ILE A N 1
ATOM 659 C CA . ILE A 1 82 ? 9.404 6.959 22.262 1.00 58.69 82 ILE A CA 1
ATOM 660 C C . ILE A 1 82 ? 7.963 7.392 21.973 1.00 58.69 82 ILE A C 1
ATOM 662 O O . ILE A 1 82 ? 7.708 8.278 21.160 1.00 58.69 82 ILE A O 1
ATOM 666 N N . SER A 1 83 ? 7.006 6.767 22.659 1.00 61.56 83 SER A N 1
ATOM 667 C CA . SER A 1 83 ? 5.605 7.204 22.665 1.00 61.56 83 SER A CA 1
ATOM 668 C C . SER A 1 83 ? 5.278 7.938 23.965 1.00 61.56 83 SER A C 1
ATOM 670 O O . SER A 1 83 ? 5.665 7.504 25.050 1.00 61.56 83 SER A O 1
ATOM 672 N N . ARG A 1 84 ? 4.512 9.032 23.865 1.00 63.62 84 ARG A N 1
ATOM 673 C CA . ARG A 1 84 ? 3.929 9.727 25.031 1.00 63.62 84 ARG A CA 1
ATOM 674 C C . ARG A 1 84 ? 2.796 8.931 25.686 1.00 63.62 84 ARG A C 1
ATOM 676 O O . ARG A 1 84 ? 2.441 9.221 26.820 1.00 63.62 84 ARG A O 1
ATOM 683 N N . LYS A 1 85 ? 2.218 7.964 24.969 1.00 71.06 85 LYS A N 1
ATOM 684 C CA . LYS A 1 85 ? 1.126 7.103 25.430 1.00 71.06 85 LYS A CA 1
ATOM 685 C C . LYS A 1 85 ? 1.643 5.670 25.497 1.00 71.06 85 LYS A C 1
ATOM 687 O O . LYS A 1 85 ? 1.525 4.925 24.526 1.00 71.06 85 LYS A O 1
ATOM 692 N N . GLN A 1 86 ? 2.299 5.330 26.603 1.00 75.00 86 GLN A N 1
ATOM 693 C CA . GLN A 1 86 ? 2.903 4.005 26.770 1.00 75.00 86 GLN A CA 1
ATOM 694 C C . GLN A 1 86 ? 1.857 2.895 26.920 1.00 75.00 86 GLN A C 1
ATOM 696 O O . GLN A 1 86 ? 2.141 1.770 26.519 1.00 75.00 86 GLN A O 1
ATOM 701 N N . ASP A 1 87 ? 0.650 3.243 27.373 1.00 85.12 87 ASP A N 1
ATOM 702 C CA . ASP A 1 87 ? -0.446 2.307 27.657 1.00 85.12 87 ASP A CA 1
ATOM 703 C C . ASP A 1 87 ? -1.181 1.792 26.405 1.00 85.12 87 ASP A C 1
ATOM 705 O O . ASP A 1 87 ? -2.030 0.911 26.512 1.00 85.12 87 ASP A O 1
ATOM 709 N N . LEU A 1 88 ? -0.882 2.336 25.217 1.00 88.19 88 LEU A N 1
ATOM 710 C CA . LEU A 1 88 ? -1.469 1.859 23.960 1.00 88.19 88 LEU A CA 1
ATOM 711 C C . LEU A 1 88 ? -0.786 0.580 23.482 1.00 88.19 88 LEU A C 1
ATOM 713 O O . LEU A 1 88 ? 0.442 0.478 23.518 1.00 88.19 88 LEU A O 1
ATOM 717 N N . ILE A 1 89 ? -1.583 -0.344 22.959 1.00 90.50 89 ILE A N 1
ATOM 718 C CA . ILE A 1 89 ? -1.131 -1.610 22.385 1.00 90.50 89 ILE A CA 1
ATOM 719 C C . ILE A 1 89 ? -0.538 -1.337 21.000 1.00 90.50 89 ILE A C 1
ATOM 721 O O . ILE A 1 89 ? -1.094 -0.569 20.217 1.00 90.50 89 ILE A O 1
ATOM 725 N N . ASP A 1 90 ? 0.592 -1.948 20.665 1.00 90.81 90 ASP A N 1
ATOM 726 C CA . ASP A 1 90 ? 1.118 -1.822 19.307 1.00 90.81 90 ASP A CA 1
ATOM 727 C C . ASP A 1 90 ? 0.208 -2.554 18.315 1.00 90.81 90 ASP A C 1
ATOM 729 O O . ASP A 1 90 ? -0.279 -3.657 18.582 1.00 90.81 90 ASP A O 1
ATOM 733 N N . LEU A 1 91 ? -0.042 -1.933 17.159 1.00 92.12 91 LEU A N 1
ATOM 734 C CA . LEU A 1 91 ? -0.725 -2.618 16.070 1.00 92.12 91 LEU A CA 1
ATOM 735 C C . LEU A 1 91 ? 0.037 -3.900 15.717 1.00 92.12 91 LEU A C 1
ATOM 737 O O . LEU A 1 91 ? 1.266 -3.866 15.608 1.00 92.12 91 LEU A O 1
ATOM 741 N N . PRO A 1 92 ? -0.675 -5.008 15.463 1.00 91.81 92 PRO A N 1
ATOM 742 C CA . PRO A 1 92 ? -0.025 -6.228 15.033 1.00 91.81 92 PRO A CA 1
ATOM 743 C C . PRO A 1 92 ? 0.837 -6.040 13.790 1.00 91.81 92 PRO A C 1
ATOM 745 O O . PRO A 1 92 ? 0.370 -5.511 12.781 1.00 91.81 92 PRO A O 1
ATOM 748 N N . GLU A 1 93 ? 2.066 -6.550 13.829 1.00 90.56 93 GLU A N 1
ATOM 749 C CA . GLU A 1 93 ? 3.020 -6.421 12.724 1.00 90.56 93 GLU A CA 1
ATOM 750 C C . GLU A 1 93 ? 2.468 -6.993 11.408 1.00 90.56 93 GLU A C 1
ATOM 752 O O . GLU A 1 93 ? 2.579 -6.382 10.350 1.00 90.56 93 GLU A O 1
ATOM 757 N N . SER A 1 94 ? 1.772 -8.129 11.451 1.00 91.31 94 SER A N 1
ATOM 758 C CA . SER A 1 94 ? 1.165 -8.705 10.245 1.00 91.31 94 SER A CA 1
ATOM 759 C C . SER A 1 94 ? 0.080 -7.808 9.638 1.00 91.31 94 SER A C 1
ATOM 761 O O . SER A 1 94 ? -0.089 -7.777 8.419 1.00 91.31 94 SER A O 1
ATOM 763 N N . LEU A 1 95 ? -0.662 -7.069 10.473 1.00 93.62 95 LEU A N 1
ATOM 764 C CA . LEU A 1 95 ? -1.676 -6.123 10.011 1.00 93.62 95 LEU A CA 1
ATOM 765 C C . LEU A 1 95 ? -1.012 -4.907 9.357 1.00 93.62 95 LEU A C 1
ATOM 767 O O . LEU A 1 95 ? -1.456 -4.469 8.298 1.00 93.62 95 LEU A O 1
ATOM 771 N N . THR A 1 96 ? 0.068 -4.388 9.941 1.00 93.00 96 THR A N 1
ATOM 772 C CA . THR A 1 96 ? 0.791 -3.232 9.390 1.00 93.00 96 THR A CA 1
ATOM 773 C C . THR A 1 96 ? 1.499 -3.578 8.081 1.00 93.00 96 THR A C 1
ATOM 775 O O . THR A 1 96 ? 1.427 -2.787 7.140 1.00 93.00 96 THR A O 1
ATOM 778 N N . ILE A 1 97 ? 2.089 -4.775 7.971 1.00 93.81 97 ILE A N 1
ATOM 779 C CA . ILE A 1 97 ? 2.652 -5.304 6.719 1.00 93.81 97 ILE A CA 1
ATOM 780 C C . ILE A 1 97 ? 1.556 -5.407 5.654 1.00 93.81 97 ILE A C 1
ATOM 782 O O . ILE A 1 97 ? 1.701 -4.832 4.580 1.00 93.81 97 ILE A O 1
ATOM 786 N N . THR A 1 98 ? 0.419 -6.035 5.978 1.00 95.69 98 THR A N 1
ATOM 787 C CA . THR A 1 98 ? -0.702 -6.197 5.031 1.00 95.69 98 THR A CA 1
ATOM 788 C C . THR A 1 98 ? -1.220 -4.848 4.526 1.00 95.69 98 THR A C 1
ATOM 790 O O . THR A 1 98 ? -1.439 -4.677 3.329 1.00 95.69 98 THR A O 1
ATOM 793 N N . LEU A 1 99 ? -1.399 -3.867 5.419 1.00 96.50 99 LEU A N 1
ATOM 794 C CA . LEU A 1 99 ? -1.833 -2.517 5.046 1.00 96.50 99 LEU A CA 1
ATOM 795 C C . LEU A 1 99 ? -0.792 -1.793 4.183 1.00 96.50 99 LEU A C 1
ATOM 797 O O . LEU A 1 99 ? -1.165 -1.062 3.265 1.00 96.50 99 LEU A O 1
ATOM 801 N N . THR A 1 100 ? 0.496 -1.996 4.465 1.00 96.06 100 THR A N 1
ATOM 802 C CA . THR A 1 100 ? 1.591 -1.370 3.717 1.00 96.06 100 THR A CA 1
ATOM 803 C C . THR A 1 100 ? 1.710 -1.947 2.313 1.00 96.06 100 THR A C 1
ATOM 805 O O . THR A 1 100 ? 1.726 -1.184 1.348 1.00 96.06 100 THR A O 1
ATOM 808 N N . ASP A 1 101 ? 1.718 -3.273 2.184 1.00 95.75 101 ASP A N 1
ATOM 809 C CA . ASP A 1 101 ? 1.792 -3.962 0.894 1.00 95.75 101 ASP A CA 1
ATOM 810 C C . ASP A 1 101 ? 0.580 -3.634 0.021 1.00 95.75 101 ASP A C 1
ATOM 812 O O . ASP A 1 101 ? 0.735 -3.291 -1.154 1.00 95.75 101 ASP A O 1
ATOM 816 N N . PHE A 1 102 ? -0.618 -3.640 0.612 1.00 97.50 102 PHE A N 1
ATOM 817 C CA . PHE A 1 102 ? -1.837 -3.204 -0.058 1.00 97.50 102 PHE A CA 1
ATOM 818 C C . PHE A 1 102 ? -1.732 -1.761 -0.561 1.00 97.50 102 PHE A C 1
ATOM 820 O O . PHE A 1 102 ? -2.054 -1.479 -1.714 1.00 97.50 102 PHE A O 1
ATOM 827 N N . ALA A 1 103 ? -1.282 -0.831 0.287 1.00 97.31 103 ALA A N 1
ATOM 828 C CA . ALA A 1 103 ? -1.213 0.572 -0.091 1.00 97.31 103 ALA A CA 1
ATOM 829 C C . ALA A 1 103 ? -0.149 0.834 -1.166 1.00 97.31 103 ALA A C 1
ATOM 831 O O . ALA A 1 103 ? -0.375 1.661 -2.045 1.00 97.31 103 ALA A O 1
ATOM 832 N N . LEU A 1 104 ? 0.978 0.115 -1.147 1.00 96.69 104 LEU A N 1
ATOM 833 C CA . LEU A 1 104 ? 1.964 0.160 -2.228 1.00 96.69 104 LEU A CA 1
ATOM 834 C C . LEU A 1 104 ? 1.388 -0.384 -3.537 1.00 96.69 104 LEU A C 1
ATOM 836 O O . LEU A 1 104 ? 1.625 0.203 -4.590 1.00 96.69 104 LEU A O 1
ATOM 840 N N . ASP A 1 105 ? 0.613 -1.465 -3.492 1.00 96.06 105 ASP A N 1
ATOM 841 C CA . ASP A 1 105 ? -0.050 -2.021 -4.673 1.00 96.06 105 ASP A CA 1
ATOM 842 C C . ASP A 1 105 ? -1.092 -1.050 -5.248 1.00 96.06 105 ASP A C 1
ATOM 844 O O . ASP A 1 105 ? -1.076 -0.753 -6.439 1.00 96.06 105 ASP A O 1
ATOM 848 N N . ALA A 1 106 ? -1.897 -0.418 -4.391 1.00 97.06 106 ALA A N 1
ATOM 849 C CA . ALA A 1 106 ? -2.848 0.627 -4.782 1.00 97.06 106 ALA A CA 1
ATOM 850 C C . ALA A 1 106 ? -2.178 1.893 -5.357 1.00 97.06 106 ALA A C 1
ATOM 852 O O . ALA A 1 106 ? -2.852 2.726 -5.964 1.00 97.06 106 ALA A O 1
ATOM 853 N N . LEU A 1 107 ? -0.862 2.049 -5.182 1.00 96.25 107 LEU A N 1
ATOM 854 C CA . LEU A 1 107 ? -0.029 3.106 -5.765 1.00 96.25 107 LEU A CA 1
ATOM 855 C C . LEU A 1 107 ? 0.741 2.645 -7.021 1.00 96.25 107 LEU A C 1
ATOM 857 O O . LEU A 1 107 ? 1.595 3.387 -7.501 1.00 96.25 107 LEU A O 1
ATOM 861 N N . ASP A 1 108 ? 0.482 1.436 -7.531 1.00 94.50 108 ASP A N 1
ATOM 862 C CA . ASP A 1 108 ? 1.220 0.779 -8.628 1.00 94.50 108 ASP A CA 1
ATOM 863 C C . ASP A 1 108 ? 2.706 0.486 -8.298 1.00 94.50 108 ASP A C 1
ATOM 865 O O . ASP A 1 108 ? 3.560 0.312 -9.167 1.00 94.50 108 ASP A O 1
ATOM 869 N N . LEU A 1 109 ? 3.038 0.391 -7.007 1.00 95.25 109 LEU A N 1
ATOM 870 C CA . LEU A 1 109 ? 4.386 0.124 -6.477 1.00 95.25 109 LEU A CA 1
ATOM 871 C C . LEU A 1 109 ? 4.506 -1.265 -5.816 1.00 95.25 109 LEU A C 1
ATOM 873 O O . LEU A 1 109 ? 5.574 -1.632 -5.315 1.00 95.25 109 LEU A O 1
ATOM 877 N N . GLY A 1 110 ? 3.429 -2.056 -5.838 1.00 91.94 110 GLY A N 1
ATOM 878 C CA . GLY A 1 110 ? 3.345 -3.402 -5.255 1.00 91.94 110 GLY A CA 1
ATOM 879 C C . GLY A 1 110 ? 3.938 -4.525 -6.112 1.00 91.94 110 GLY A C 1
ATOM 880 O O . GLY A 1 110 ? 3.904 -5.682 -5.705 1.00 91.94 110 GLY A O 1
ATOM 881 N N . HIS A 1 111 ? 4.503 -4.222 -7.290 1.00 90.19 111 HIS A N 1
ATOM 882 C CA . HIS A 1 111 ? 5.040 -5.259 -8.176 1.00 90.19 111 HIS A CA 1
ATOM 883 C C . HIS A 1 111 ? 6.163 -6.055 -7.490 1.00 90.19 111 HIS A C 1
ATOM 885 O O . HIS A 1 111 ? 7.109 -5.470 -6.951 1.00 90.19 111 HIS A O 1
ATOM 891 N N . TYR A 1 112 ? 6.080 -7.389 -7.545 1.00 87.31 112 TYR A N 1
ATOM 892 C CA . TYR A 1 112 ? 7.032 -8.291 -6.884 1.00 87.31 112 TYR A CA 1
ATOM 893 C C . TYR A 1 112 ? 8.476 -8.049 -7.340 1.00 87.31 112 TYR A C 1
ATOM 895 O O . TYR A 1 112 ? 9.395 -8.059 -6.523 1.00 87.31 112 TYR A O 1
ATOM 903 N N . ASP A 1 113 ? 8.669 -7.751 -8.623 1.00 89.06 113 ASP A N 1
ATOM 904 C CA . ASP A 1 113 ? 9.999 -7.540 -9.205 1.00 89.06 113 ASP A CA 1
ATOM 905 C C . ASP A 1 113 ? 10.584 -6.155 -8.919 1.00 89.06 113 ASP A C 1
ATOM 907 O O . ASP A 1 113 ? 11.768 -5.928 -9.159 1.00 89.06 113 ASP A O 1
ATOM 911 N N . LEU A 1 114 ? 9.788 -5.233 -8.366 1.00 91.06 114 LEU A N 1
ATOM 912 C CA . LEU A 1 114 ? 10.253 -3.910 -7.963 1.00 91.06 114 LEU A CA 1
ATOM 913 C C . LEU A 1 114 ? 10.994 -3.997 -6.620 1.00 91.06 114 LEU A C 1
ATOM 915 O O . LEU A 1 114 ? 10.499 -3.567 -5.571 1.00 91.06 114 LEU A O 1
ATOM 919 N N . GLN A 1 115 ? 12.168 -4.627 -6.656 1.00 87.38 115 GLN A N 1
ATOM 920 C CA . GLN A 1 115 ? 13.078 -4.830 -5.531 1.00 87.38 115 GLN A CA 1
ATOM 921 C C . GLN A 1 115 ? 14.524 -4.679 -6.013 1.00 87.38 115 GLN A C 1
ATOM 923 O O . GLN A 1 115 ? 14.887 -5.214 -7.057 1.00 87.38 115 GLN A O 1
ATOM 928 N N . GLY A 1 116 ? 15.367 -3.975 -5.250 1.00 82.00 116 GLY A N 1
ATOM 929 C CA . GLY A 1 116 ? 16.725 -3.614 -5.686 1.00 82.00 116 GLY A CA 1
ATOM 930 C C . GLY A 1 116 ? 17.585 -4.801 -6.129 1.00 82.00 116 GLY A C 1
ATOM 931 O O . GLY A 1 116 ? 18.246 -4.730 -7.159 1.00 82.00 116 GLY A O 1
ATOM 932 N N . TYR A 1 117 ? 17.507 -5.929 -5.420 1.00 85.06 117 TYR A N 1
ATOM 933 C CA . TYR A 1 117 ? 18.292 -7.126 -5.743 1.00 85.06 117 TYR A CA 1
ATOM 934 C C . TYR A 1 117 ? 17.840 -7.853 -7.023 1.00 85.06 117 TYR A C 1
ATOM 936 O O . TYR A 1 117 ? 18.528 -8.761 -7.482 1.00 85.06 117 TYR A O 1
ATOM 944 N N . ARG A 1 118 ? 16.682 -7.502 -7.597 1.00 86.62 118 ARG A N 1
ATOM 945 C CA . ARG A 1 118 ? 16.153 -8.132 -8.818 1.00 86.62 118 ARG A CA 1
ATOM 946 C C . ARG A 1 118 ? 16.698 -7.505 -10.099 1.00 86.62 118 ARG A C 1
ATOM 948 O O . ARG A 1 118 ? 16.540 -8.115 -11.152 1.00 86.62 118 ARG A O 1
ATOM 955 N N . LEU A 1 119 ? 17.332 -6.331 -10.029 1.00 87.31 119 LEU A N 1
ATOM 956 C CA . LEU A 1 119 ? 17.685 -5.538 -11.211 1.00 87.31 119 LEU A CA 1
ATOM 957 C C . LEU A 1 119 ? 18.548 -6.310 -12.221 1.00 87.31 119 LEU A C 1
ATOM 959 O O . LEU A 1 119 ? 18.202 -6.385 -13.398 1.00 87.31 119 LEU A O 1
ATOM 963 N N . ASP A 1 120 ? 19.622 -6.953 -11.764 1.00 87.81 120 ASP A N 1
ATOM 964 C CA . ASP A 1 120 ? 20.531 -7.682 -12.661 1.00 87.81 120 ASP A CA 1
ATOM 965 C C . ASP A 1 120 ? 19.873 -8.907 -13.311 1.00 87.81 120 ASP A C 1
ATOM 967 O O . ASP A 1 120 ? 20.173 -9.251 -14.458 1.00 87.81 120 ASP A O 1
ATOM 971 N N . ALA A 1 121 ? 18.929 -9.538 -12.606 1.00 88.88 121 ALA A N 1
ATOM 972 C CA . ALA A 1 121 ? 18.129 -10.623 -13.161 1.00 88.88 121 ALA A CA 1
ATOM 973 C C . ALA A 1 121 ? 17.148 -10.113 -14.230 1.00 88.88 121 ALA A C 1
ATOM 975 O O . ALA A 1 121 ? 16.938 -10.794 -15.231 1.00 88.88 121 ALA A O 1
ATOM 976 N N . LEU A 1 122 ? 16.577 -8.916 -14.049 1.00 89.69 122 LEU A N 1
ATOM 977 C CA . LEU A 1 122 ? 15.618 -8.324 -14.987 1.00 89.69 122 LEU A CA 1
ATOM 978 C C . LEU A 1 122 ? 16.273 -7.870 -16.293 1.00 89.69 122 LEU A C 1
ATOM 980 O O . LEU A 1 122 ? 15.731 -8.165 -17.357 1.00 89.69 122 LEU A O 1
ATOM 984 N N . ARG A 1 123 ? 17.454 -7.241 -16.231 1.00 87.56 123 ARG A N 1
ATOM 985 C CA . ARG A 1 123 ? 18.204 -6.751 -17.408 1.00 87.56 123 ARG A CA 1
ATOM 986 C C . ARG A 1 123 ? 18.420 -7.814 -18.484 1.00 87.56 123 ARG A C 1
ATOM 988 O O . ARG A 1 123 ? 18.372 -7.520 -19.669 1.00 87.56 123 ARG A O 1
ATOM 995 N N . ASN A 1 124 ? 18.618 -9.061 -18.065 1.00 82.25 124 ASN A N 1
ATOM 996 C CA . ASN A 1 124 ? 18.875 -10.190 -18.961 1.00 82.25 124 ASN A CA 1
ATOM 997 C C . ASN A 1 124 ? 17.620 -11.031 -19.252 1.00 82.25 124 ASN A C 1
ATOM 999 O O . ASN A 1 124 ? 17.712 -12.117 -19.829 1.00 82.25 124 ASN A O 1
ATOM 1003 N N . SER A 1 125 ? 16.448 -10.565 -18.824 1.00 83.56 125 SER A N 1
ATOM 1004 C CA . SER A 1 125 ? 15.192 -11.304 -18.918 1.00 83.56 125 SER A CA 1
ATOM 1005 C C . SER A 1 125 ? 14.283 -10.774 -20.029 1.00 83.56 125 SER A C 1
ATOM 1007 O O . SER A 1 125 ? 14.409 -9.644 -20.495 1.00 83.56 125 SER A O 1
ATOM 1009 N N . ARG A 1 126 ? 13.308 -11.597 -20.426 1.00 85.50 126 ARG A N 1
ATOM 1010 C CA . ARG A 1 126 ? 12.149 -11.173 -21.232 1.00 85.50 126 ARG A CA 1
ATOM 1011 C C . ARG A 1 126 ? 10.936 -10.860 -20.354 1.00 85.50 126 ARG A C 1
ATOM 1013 O O . ARG A 1 126 ? 9.802 -11.071 -20.776 1.00 85.50 126 ARG A O 1
ATOM 1020 N N . ASP A 1 127 ? 11.180 -10.443 -19.116 1.00 90.00 127 ASP A N 1
ATOM 1021 C CA . ASP A 1 127 ? 10.120 -10.143 -18.167 1.00 90.00 127 ASP A CA 1
ATOM 1022 C C . ASP A 1 127 ? 9.232 -8.997 -18.679 1.00 90.00 127 ASP A C 1
ATOM 1024 O O . ASP A 1 127 ? 9.719 -7.957 -19.129 1.00 90.00 127 ASP A O 1
ATOM 1028 N N . SER A 1 128 ? 7.912 -9.190 -18.637 1.00 91.00 128 SER A N 1
ATOM 1029 C CA . SER A 1 128 ? 6.966 -8.217 -19.188 1.00 91.00 128 SER A CA 1
ATOM 1030 C C . SER A 1 128 ? 6.961 -6.906 -18.412 1.00 91.00 128 SER A C 1
ATOM 1032 O O . SER A 1 128 ? 6.757 -5.850 -19.012 1.00 91.00 128 SER A O 1
ATOM 1034 N N . PHE A 1 129 ? 7.194 -6.952 -17.096 1.00 91.44 129 PHE A N 1
ATOM 1035 C CA . PHE A 1 129 ? 7.295 -5.741 -16.297 1.00 91.44 129 PHE A CA 1
ATOM 1036 C C . PHE A 1 129 ? 8.553 -4.966 -16.687 1.00 91.44 129 PHE A C 1
ATOM 1038 O O . PHE A 1 129 ? 8.430 -3.787 -17.013 1.00 91.44 129 PHE A O 1
ATOM 1045 N N . TRP A 1 130 ? 9.718 -5.616 -16.774 1.00 94.00 130 TRP A N 1
ATOM 1046 C CA . TRP A 1 130 ? 10.958 -4.981 -17.240 1.00 94.00 130 TRP A CA 1
ATOM 1047 C C . TRP A 1 130 ? 10.799 -4.329 -18.617 1.00 94.00 130 TRP A C 1
ATOM 1049 O O . TRP A 1 130 ? 11.101 -3.147 -18.792 1.00 94.00 130 TRP A O 1
ATOM 1059 N N . LEU A 1 131 ? 10.252 -5.071 -19.583 1.00 93.94 131 LEU A N 1
ATOM 1060 C CA . LEU A 1 131 ? 10.047 -4.577 -20.944 1.00 93.94 131 LEU A CA 1
ATOM 1061 C C . LEU A 1 131 ? 9.050 -3.409 -21.008 1.00 93.94 131 LEU A C 1
ATOM 1063 O O . LEU A 1 131 ? 9.199 -2.534 -21.856 1.00 93.94 131 LEU A O 1
ATOM 1067 N N . SER A 1 132 ? 8.079 -3.335 -20.090 1.00 93.06 132 SER A N 1
ATOM 1068 C CA . SER A 1 132 ? 7.133 -2.209 -20.005 1.00 93.06 132 SER A CA 1
ATOM 1069 C C . SER A 1 132 ? 7.765 -0.891 -19.527 1.00 93.06 132 SER A C 1
ATOM 1071 O O . SER A 1 132 ? 7.138 0.175 -19.593 1.00 93.06 132 SER A O 1
ATOM 1073 N N . LEU A 1 133 ? 8.999 -0.931 -19.010 1.00 93.12 133 LEU A N 1
ATOM 1074 C CA . LEU A 1 133 ? 9.646 0.254 -18.457 1.00 93.12 133 LEU A CA 1
ATOM 1075 C C . LEU A 1 133 ? 10.246 1.179 -19.526 1.00 93.12 133 LEU A C 1
ATOM 1077 O O . LEU A 1 133 ? 10.372 2.373 -19.263 1.00 93.12 133 LEU A O 1
ATOM 1081 N N . GLY A 1 134 ? 10.547 0.684 -20.723 1.00 94.69 134 GLY A N 1
ATOM 1082 C CA . GLY A 1 134 ? 11.144 1.491 -21.788 1.00 94.69 134 GLY A CA 1
ATOM 1083 C C . GLY A 1 134 ? 11.602 0.659 -22.980 1.00 94.69 134 GLY A C 1
ATOM 1084 O O . GLY A 1 134 ? 11.553 -0.577 -22.954 1.00 94.69 134 GLY A O 1
ATOM 1085 N N . GLU A 1 135 ? 12.057 1.338 -24.029 1.00 93.50 135 GLU A N 1
ATOM 1086 C CA . GLU A 1 135 ? 12.490 0.688 -25.269 1.00 93.50 135 GLU A CA 1
ATOM 1087 C C . GLU A 1 135 ? 13.961 0.250 -25.201 1.00 93.50 135 GLU A C 1
ATOM 1089 O O . GLU A 1 135 ? 14.305 -0.812 -25.732 1.00 93.50 135 GLU A O 1
ATOM 1094 N N . SER A 1 136 ? 14.801 0.996 -24.472 1.00 93.88 136 SER A N 1
ATOM 1095 C CA . SER A 1 136 ? 16.218 0.680 -24.233 1.00 93.88 136 SER A CA 1
ATOM 1096 C C . SER A 1 136 ? 16.500 0.264 -22.785 1.00 93.88 136 SER A C 1
ATOM 1098 O O . SER A 1 136 ? 15.721 0.556 -21.875 1.00 93.88 136 SER A O 1
ATOM 1100 N N . ASP A 1 137 ? 17.632 -0.401 -22.550 1.00 92.44 137 ASP A N 1
ATOM 1101 C CA . ASP A 1 137 ? 18.031 -0.796 -21.195 1.00 92.44 137 ASP A CA 1
ATOM 1102 C C . ASP A 1 137 ? 18.358 0.417 -20.316 1.00 92.44 137 ASP A C 1
ATOM 1104 O O . ASP A 1 137 ? 18.013 0.419 -19.135 1.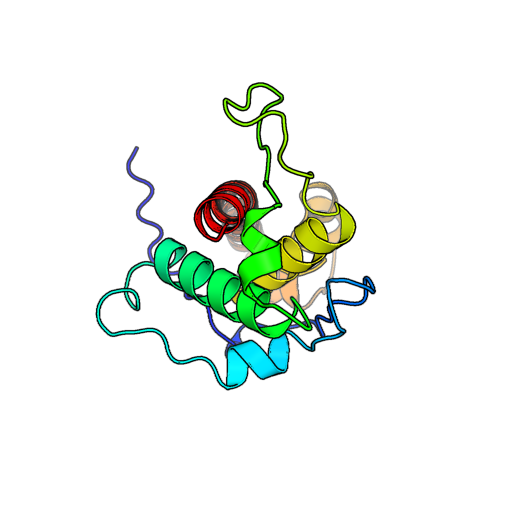00 92.44 137 ASP A O 1
ATOM 1108 N N . GLU A 1 138 ? 18.910 1.493 -20.887 1.00 93.94 138 GLU A N 1
ATOM 1109 C CA . GLU A 1 138 ? 19.153 2.743 -20.161 1.00 93.94 138 GLU A CA 1
ATOM 1110 C C . GLU A 1 138 ? 17.847 3.387 -19.668 1.00 93.94 138 GLU A C 1
ATOM 1112 O O . GLU A 1 138 ? 17.775 3.877 -18.536 1.00 93.94 138 GLU A O 1
ATOM 1117 N N . GLU A 1 139 ? 16.794 3.383 -20.494 1.00 95.25 139 GLU A N 1
ATOM 1118 C CA . GLU A 1 139 ? 15.476 3.893 -20.101 1.00 95.25 139 GLU A CA 1
ATOM 1119 C C . GLU A 1 139 ? 14.845 3.041 -18.999 1.00 95.25 139 GLU A C 1
ATOM 1121 O O . GLU A 1 139 ? 14.325 3.583 -18.015 1.00 95.25 139 GLU A O 1
ATOM 1126 N N . ARG A 1 140 ? 14.918 1.712 -19.143 1.00 95.56 140 ARG A N 1
ATOM 1127 C CA . ARG A 1 140 ? 14.370 0.762 -18.170 1.00 95.56 140 ARG A CA 1
ATOM 1128 C C . ARG A 1 140 ? 15.078 0.874 -16.827 1.00 95.56 140 ARG A C 1
ATOM 1130 O O . ARG A 1 140 ? 14.400 0.990 -15.810 1.00 95.56 140 ARG A O 1
ATOM 1137 N N . ASP A 1 141 ? 16.408 0.943 -16.820 1.00 94.31 141 ASP A N 1
ATOM 1138 C CA . ASP A 1 141 ? 17.216 1.151 -15.614 1.00 94.31 141 ASP A CA 1
ATOM 1139 C C . ASP A 1 141 ? 16.826 2.445 -14.902 1.00 94.31 141 ASP A C 1
ATOM 1141 O O . ASP A 1 141 ? 16.572 2.466 -13.693 1.00 94.31 141 ASP A O 1
ATOM 1145 N N . LYS A 1 142 ? 16.740 3.546 -15.654 1.00 94.94 142 LYS A N 1
ATOM 1146 C CA . LYS A 1 142 ? 16.358 4.846 -15.103 1.00 94.94 142 LYS A CA 1
ATOM 1147 C C . LYS A 1 142 ? 14.961 4.794 -14.488 1.00 94.94 142 LYS A C 1
ATOM 1149 O O . LYS A 1 142 ? 14.771 5.255 -13.361 1.00 94.94 142 LYS A O 1
ATOM 1154 N N . LYS A 1 143 ? 13.979 4.231 -15.197 1.00 95.12 143 LYS A N 1
ATOM 1155 C CA . LYS A 1 143 ? 12.598 4.146 -14.705 1.00 95.12 143 LYS A CA 1
ATOM 1156 C C . LYS A 1 143 ? 12.474 3.190 -13.519 1.00 95.12 143 LYS A C 1
ATOM 1158 O O . LYS A 1 143 ? 11.769 3.518 -12.569 1.00 95.12 143 LYS A O 1
ATOM 1163 N N . PHE A 1 144 ? 13.182 2.063 -13.527 1.00 95.19 144 PHE A N 1
ATOM 1164 C CA . PHE A 1 144 ? 13.213 1.119 -12.411 1.00 95.19 144 PHE A CA 1
ATOM 1165 C C . PHE A 1 144 ? 13.758 1.773 -11.138 1.00 95.19 144 PHE A C 1
ATOM 1167 O O . PHE A 1 144 ? 13.128 1.683 -10.086 1.00 95.19 144 PHE A O 1
ATOM 1174 N N . ASN A 1 145 ? 14.868 2.511 -11.236 1.00 94.62 145 ASN A N 1
ATOM 1175 C CA . ASN A 1 145 ? 15.430 3.242 -10.098 1.00 94.62 145 ASN A CA 1
ATOM 1176 C C . ASN A 1 145 ? 14.468 4.316 -9.566 1.00 94.62 145 ASN A C 1
ATOM 1178 O O . ASN A 1 145 ? 14.254 4.396 -8.359 1.00 94.62 145 ASN A O 1
ATOM 1182 N N . ILE A 1 146 ? 13.799 5.067 -10.450 1.00 94.81 146 ILE A N 1
ATOM 1183 C CA . ILE A 1 146 ? 12.751 6.022 -10.045 1.00 94.81 146 ILE A CA 1
ATOM 1184 C C . ILE A 1 146 ? 11.617 5.310 -9.291 1.00 94.81 146 ILE A C 1
ATOM 1186 O O . ILE A 1 146 ? 11.120 5.819 -8.285 1.00 94.81 146 ILE A O 1
ATOM 1190 N N . LEU A 1 147 ? 11.181 4.138 -9.761 1.00 94.81 147 LEU A N 1
ATOM 1191 C CA . LEU A 1 147 ? 10.139 3.356 -9.094 1.00 94.81 147 LEU A CA 1
ATOM 1192 C C . LEU A 1 147 ? 10.606 2.824 -7.730 1.00 94.81 147 LEU A C 1
ATOM 1194 O O . LEU A 1 147 ? 9.819 2.842 -6.784 1.00 94.81 147 LEU A O 1
ATOM 1198 N N . LEU A 1 148 ? 11.870 2.412 -7.589 1.00 94.69 148 LEU A N 1
ATOM 1199 C CA . LEU A 1 148 ? 12.445 2.003 -6.301 1.00 94.69 148 LEU A CA 1
ATOM 1200 C C . LEU A 1 148 ? 12.501 3.159 -5.301 1.00 94.69 148 LEU A C 1
ATOM 1202 O O . LEU A 1 148 ? 12.101 2.992 -4.148 1.00 94.69 148 LEU A O 1
ATOM 1206 N N . GLU A 1 149 ? 12.950 4.336 -5.737 1.00 94.56 149 GLU A N 1
ATOM 1207 C CA . GLU A 1 149 ? 12.961 5.544 -4.907 1.00 94.56 149 GLU A CA 1
ATOM 1208 C C . GLU A 1 149 ? 11.543 5.908 -4.452 1.00 94.56 149 GLU A C 1
ATOM 1210 O O . GLU A 1 149 ? 11.309 6.144 -3.264 1.00 94.56 149 GLU A O 1
ATOM 1215 N N . LYS A 1 150 ? 10.569 5.868 -5.373 1.00 94.94 150 LYS A N 1
ATOM 1216 C CA . LYS A 1 150 ? 9.151 6.082 -5.053 1.00 94.94 150 LYS A CA 1
ATOM 1217 C C . LYS A 1 150 ? 8.626 5.049 -4.060 1.00 94.94 150 LYS A C 1
ATOM 1219 O O . LYS A 1 150 ? 7.960 5.438 -3.104 1.00 94.94 150 LYS A O 1
ATOM 1224 N N . LYS A 1 151 ? 8.925 3.761 -4.251 1.00 95.06 151 LYS A N 1
ATOM 1225 C CA . LYS A 1 151 ? 8.513 2.681 -3.341 1.00 95.06 151 LYS A CA 1
ATOM 1226 C C . LYS A 1 151 ? 9.086 2.884 -1.940 1.00 95.06 151 LYS A C 1
ATOM 1228 O O . LYS A 1 151 ? 8.343 2.778 -0.968 1.00 95.06 151 LYS A O 1
ATOM 1233 N N . SER A 1 152 ? 10.365 3.240 -1.829 1.00 93.69 152 SER A N 1
ATOM 1234 C CA . SER A 1 152 ? 11.020 3.541 -0.548 1.00 93.69 152 SER A CA 1
ATOM 1235 C C . SER A 1 152 ? 10.376 4.741 0.161 1.00 93.69 152 SER A C 1
ATOM 1237 O O . SER A 1 152 ? 9.994 4.658 1.334 1.00 93.69 152 SER A O 1
ATOM 1239 N N . TYR A 1 153 ? 10.160 5.836 -0.577 1.00 94.75 153 TYR A N 1
ATOM 1240 C CA . TYR A 1 153 ? 9.476 7.023 -0.068 1.00 94.75 153 TYR A CA 1
ATOM 1241 C C . TYR A 1 153 ? 8.065 6.691 0.433 1.00 94.75 153 TYR A C 1
ATOM 1243 O O . TYR A 1 153 ? 7.725 6.997 1.579 1.00 94.75 153 TYR A O 1
ATOM 1251 N N . TRP A 1 154 ? 7.256 6.026 -0.395 1.00 95.44 154 TRP A N 1
ATOM 1252 C CA . TRP A 1 154 ? 5.873 5.701 -0.060 1.00 95.44 154 TRP A CA 1
ATOM 1253 C C . TRP A 1 154 ? 5.759 4.688 1.072 1.00 95.44 154 TRP A C 1
ATOM 1255 O O . TRP A 1 154 ? 4.887 4.864 1.910 1.00 95.44 154 TRP A O 1
ATOM 1265 N N . SER A 1 155 ? 6.665 3.713 1.184 1.00 93.56 155 SER A N 1
ATOM 1266 C CA . SER A 1 155 ? 6.700 2.792 2.334 1.00 93.56 155 SER A CA 1
ATOM 1267 C C . SER A 1 155 ? 6.805 3.560 3.657 1.00 93.56 155 SER A C 1
ATOM 1269 O O . SER A 1 155 ? 6.077 3.288 4.610 1.00 93.56 155 SER A O 1
ATOM 1271 N N . SER A 1 156 ? 7.647 4.599 3.689 1.00 92.81 156 SER A N 1
ATOM 1272 C CA . SER A 1 156 ? 7.779 5.473 4.861 1.00 92.81 156 SER A CA 1
ATOM 1273 C C . SER A 1 156 ? 6.532 6.340 5.083 1.00 92.81 156 SER A C 1
ATOM 1275 O O . SER A 1 156 ? 6.061 6.469 6.213 1.00 92.81 156 SER A O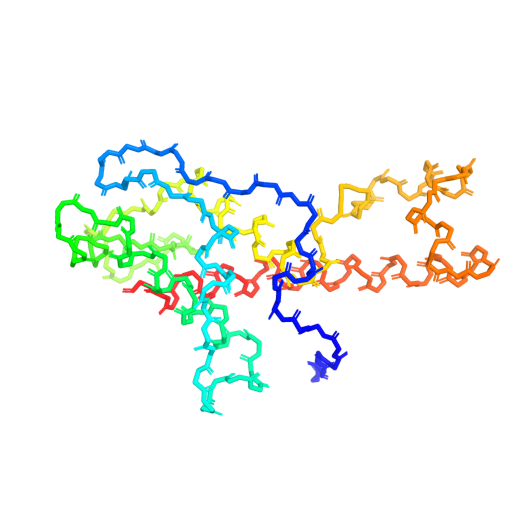 1
ATOM 1277 N N . GLN A 1 157 ? 5.968 6.922 4.016 1.00 94.88 157 GLN A N 1
ATOM 1278 C CA . GLN A 1 157 ? 4.756 7.748 4.114 1.00 94.88 157 GLN A CA 1
ATOM 1279 C C . GLN A 1 157 ? 3.527 6.946 4.548 1.00 94.88 157 GLN A C 1
ATOM 1281 O O . GLN A 1 157 ? 2.717 7.451 5.318 1.00 94.88 157 GLN A O 1
ATOM 1286 N N . ILE A 1 158 ? 3.387 5.701 4.095 1.00 96.12 158 ILE A N 1
ATOM 1287 C CA . ILE A 1 158 ? 2.279 4.824 4.477 1.00 96.12 158 ILE A CA 1
ATOM 1288 C C . ILE A 1 158 ? 2.331 4.532 5.975 1.00 96.12 158 ILE A C 1
ATOM 1290 O O . ILE A 1 158 ? 1.298 4.620 6.631 1.00 96.12 158 ILE A O 1
ATOM 1294 N N . GLY A 1 159 ? 3.516 4.298 6.548 1.00 93.94 159 GLY A N 1
ATOM 1295 C CA . GLY A 1 159 ? 3.668 4.171 8.000 1.00 93.94 159 GLY A CA 1
ATOM 1296 C C . GLY A 1 159 ? 3.166 5.405 8.763 1.00 93.94 159 GLY A C 1
ATOM 1297 O O . GLY A 1 159 ? 2.483 5.276 9.779 1.00 93.94 159 GLY A O 1
ATOM 1298 N N . ILE A 1 160 ? 3.428 6.609 8.244 1.00 93.75 160 ILE A N 1
ATOM 1299 C CA . ILE A 1 160 ? 2.879 7.856 8.804 1.00 93.75 160 ILE A CA 1
ATOM 1300 C C . ILE A 1 160 ? 1.351 7.884 8.654 1.00 93.75 160 ILE A C 1
ATOM 1302 O O . ILE A 1 160 ? 0.655 8.178 9.620 1.00 93.75 160 ILE A O 1
ATOM 1306 N N . CYS A 1 161 ? 0.816 7.516 7.487 1.00 95.75 161 CYS A N 1
ATOM 1307 C CA . CYS A 1 161 ? -0.629 7.476 7.244 1.00 95.75 161 CYS A CA 1
ATOM 1308 C C . CYS A 1 161 ? -1.349 6.482 8.172 1.00 95.75 161 CYS A C 1
ATOM 1310 O O . CYS A 1 161 ? -2.421 6.796 8.682 1.00 95.75 161 CYS A O 1
ATOM 1312 N N . ILE A 1 162 ? -0.755 5.309 8.427 1.00 95.94 162 ILE A N 1
ATOM 1313 C CA . ILE A 1 162 ? -1.255 4.330 9.404 1.00 95.94 162 ILE A CA 1
ATOM 1314 C C . ILE A 1 162 ? -1.279 4.965 10.797 1.00 95.94 162 ILE A C 1
ATOM 1316 O O . ILE A 1 162 ? -2.304 4.911 11.468 1.00 95.94 162 ILE A O 1
ATOM 1320 N N . SER A 1 163 ? -0.186 5.612 11.215 1.00 92.81 163 SER A N 1
ATOM 1321 C CA . SER A 1 163 ? -0.121 6.281 12.519 1.00 92.81 163 SER A CA 1
ATOM 1322 C C . SER A 1 163 ? -1.136 7.413 12.666 1.00 92.81 163 SER A C 1
ATOM 1324 O O . SER A 1 163 ? -1.661 7.595 13.756 1.00 92.81 163 SER A O 1
ATOM 1326 N N . GLU A 1 164 ? -1.387 8.196 11.618 1.00 93.06 164 GLU A N 1
ATOM 1327 C CA . GLU A 1 164 ? -2.376 9.280 11.638 1.00 93.06 164 GLU A CA 1
ATOM 1328 C C . GLU A 1 164 ? -3.821 8.766 11.580 1.00 93.06 164 GLU A C 1
ATOM 1330 O O . GLU A 1 164 ? -4.761 9.510 11.880 1.00 93.06 164 GLU A O 1
ATOM 1335 N N . ALA A 1 165 ? -4.026 7.528 11.128 1.00 94.69 165 ALA A N 1
ATOM 1336 C CA . ALA A 1 165 ? -5.339 6.905 11.047 1.00 94.69 165 ALA A CA 1
ATOM 1337 C C . ALA A 1 165 ? -5.842 6.367 12.400 1.00 94.69 165 ALA A C 1
ATOM 1339 O O . ALA A 1 165 ? -7.045 6.129 12.522 1.00 94.69 165 ALA A O 1
ATOM 1340 N N . LEU A 1 166 ? -4.953 6.209 13.383 1.00 90.19 166 LEU A N 1
ATOM 1341 C CA . LEU A 1 166 ? -5.251 5.819 14.766 1.00 90.19 166 LEU A CA 1
ATOM 1342 C C . LEU A 1 166 ? -5.595 7.041 15.628 1.00 90.19 166 LEU A C 1
ATOM 1344 O O . LEU A 1 166 ? -6.570 6.946 16.406 1.00 90.19 166 LEU A O 1
#